Protein AF-A0A1J4VCN6-F1 (afdb_monomer_lite)

pLDDT: mean 72.33, std 20.8, range [36.91, 97.94]

Secondary structure (DSSP, 8-state):
----THHHHHHHTTS--S--S--------STT-----------SS--HHHHTHHHHHHHHHTT--HHHHHHHHTS-HHHHHHHHHH--PPP-

Radius of gyration: 23.94 Å; chains: 1; bounding box: 50×53×38 Å

Structure (mmCIF, N/CA/C/O backbone):
data_AF-A0A1J4VCN6-F1
#
_entry.id   AF-A0A1J4VCN6-F1
#
loop_
_atom_site.group_PDB
_atom_site.id
_atom_site.type_symbol
_atom_site.label_atom_id
_atom_site.label_alt_id
_atom_site.label_comp_id
_atom_site.label_asym_id
_atom_site.label_entity_id
_atom_site.label_seq_id
_atom_site.pdbx_PDB_ins_code
_atom_site.Cartn_x
_atom_site.Cartn_y
_atom_site.Cartn_z
_atom_site.occupancy
_atom_site.B_iso_or_equiv
_atom_site.auth_seq_id
_atom_site.auth_comp_id
_atom_site.auth_asym_id
_atom_site.auth_atom_id
_atom_site.pdbx_PDB_model_num
ATOM 1 N N . MET A 1 1 ? 25.685 42.685 -28.201 1.00 36.91 1 MET A N 1
ATOM 2 C CA . MET A 1 1 ? 25.715 41.212 -28.355 1.00 36.91 1 MET A CA 1
ATOM 3 C C . MET A 1 1 ? 27.179 40.816 -28.473 1.00 36.91 1 MET A C 1
ATOM 5 O O . MET A 1 1 ? 27.820 41.360 -29.349 1.00 36.91 1 MET A O 1
ATOM 9 N N . ILE A 1 2 ? 27.813 40.001 -27.635 1.00 39.28 2 ILE A N 1
ATOM 10 C CA . ILE A 1 2 ? 27.412 39.135 -26.518 1.00 39.28 2 ILE A CA 1
ATOM 11 C C . ILE A 1 2 ? 28.583 39.212 -25.520 1.00 39.28 2 ILE A C 1
ATOM 13 O O . ILE A 1 2 ? 29.734 39.073 -25.922 1.00 39.28 2 ILE A O 1
ATOM 17 N N . PHE A 1 3 ? 28.298 39.498 -24.248 1.00 37.03 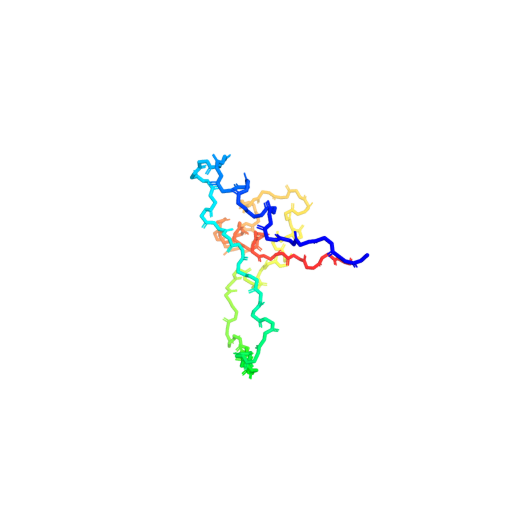3 PHE A N 1
ATOM 18 C CA . PHE A 1 3 ? 29.300 39.458 -23.181 1.00 37.03 3 PHE A CA 1
ATOM 19 C C . PHE A 1 3 ? 29.660 37.999 -22.875 1.00 37.03 3 PHE A C 1
ATOM 21 O O . PHE A 1 3 ? 28.778 37.149 -22.757 1.00 37.03 3 PHE A O 1
ATOM 28 N N . SER A 1 4 ? 30.963 37.738 -22.785 1.00 38.72 4 SER A N 1
ATOM 29 C CA . SER A 1 4 ? 31.577 36.429 -22.568 1.00 38.72 4 SER A CA 1
ATOM 30 C C . SER A 1 4 ? 31.049 35.738 -21.302 1.00 38.72 4 SER A C 1
ATOM 32 O O . SER A 1 4 ? 31.154 36.274 -20.198 1.00 38.72 4 SER A O 1
ATOM 34 N N . ALA A 1 5 ? 30.487 34.536 -21.465 1.00 48.97 5 ALA A N 1
ATOM 35 C CA . ALA A 1 5 ? 29.934 33.709 -20.386 1.00 48.97 5 ALA A CA 1
ATOM 36 C C . ALA A 1 5 ? 31.015 33.037 -19.514 1.00 48.97 5 ALA A C 1
ATOM 38 O O . ALA A 1 5 ? 30.700 32.381 -18.522 1.00 48.97 5 ALA A O 1
ATOM 39 N N . GLU A 1 6 ? 32.291 33.211 -19.858 1.00 46.72 6 GLU A N 1
ATOM 40 C CA . GLU A 1 6 ? 33.411 32.542 -19.190 1.00 46.72 6 GLU A CA 1
ATOM 41 C C . GLU A 1 6 ? 33.690 33.125 -17.796 1.00 46.72 6 GLU A C 1
ATOM 43 O O . GLU A 1 6 ? 34.128 32.410 -16.897 1.00 46.72 6 GLU A O 1
ATOM 48 N N . ASN A 1 7 ? 33.334 34.394 -17.561 1.00 49.97 7 ASN A N 1
ATOM 49 C CA . ASN A 1 7 ? 33.570 35.057 -16.274 1.00 49.97 7 ASN A CA 1
ATOM 50 C C . ASN A 1 7 ? 32.473 34.818 -15.225 1.00 49.97 7 ASN A C 1
ATOM 52 O O . ASN A 1 7 ? 32.656 35.167 -14.060 1.00 49.97 7 ASN A O 1
ATOM 56 N N . ALA A 1 8 ? 31.338 34.226 -15.609 1.00 48.16 8 ALA A N 1
ATOM 57 C CA . ALA A 1 8 ? 30.248 33.941 -14.678 1.00 48.16 8 ALA A CA 1
ATOM 58 C C . ALA A 1 8 ? 30.416 32.585 -13.977 1.00 48.16 8 ALA A C 1
ATOM 60 O O . ALA A 1 8 ? 29.938 32.411 -12.867 1.00 48.16 8 ALA A O 1
ATOM 61 N N . ILE A 1 9 ? 31.105 31.621 -14.592 1.00 50.62 9 ILE A N 1
ATOM 62 C CA . ILE A 1 9 ? 31.189 30.250 -14.061 1.00 50.62 9 ILE A CA 1
ATOM 63 C C . ILE A 1 9 ? 32.174 30.167 -12.880 1.00 50.62 9 ILE A C 1
ATOM 65 O O . ILE A 1 9 ? 31.933 29.444 -11.914 1.00 50.62 9 ILE A O 1
ATOM 69 N N . SER A 1 10 ? 33.246 30.964 -12.908 1.00 45.44 10 SER A N 1
ATOM 70 C CA . SER A 1 10 ? 34.302 30.953 -11.882 1.00 45.44 10 SER A CA 1
ATOM 71 C C . SER A 1 10 ? 33.828 31.455 -10.505 1.00 45.44 10 SER A C 1
ATOM 73 O O . SER A 1 10 ? 34.306 30.998 -9.467 1.00 45.44 10 SER A O 1
ATOM 75 N N . SER A 1 11 ? 32.834 32.348 -10.465 1.00 46.25 11 SER A N 1
ATOM 76 C CA . SER A 1 11 ? 32.281 32.905 -9.223 1.00 46.25 11 SER A CA 1
ATOM 77 C C . SER A 1 11 ? 31.287 31.974 -8.516 1.00 46.25 11 SER A C 1
ATOM 79 O O . SER A 1 11 ? 31.175 32.035 -7.292 1.00 46.25 11 SER A O 1
ATOM 81 N N . TYR A 1 12 ? 30.622 31.066 -9.238 1.00 48.28 12 TYR A N 1
ATOM 82 C CA . TYR A 1 12 ? 29.667 30.118 -8.642 1.00 48.28 12 TYR A CA 1
ATOM 83 C C . TYR A 1 12 ? 30.332 28.917 -7.954 1.00 48.28 12 TYR A C 1
ATOM 85 O O . TYR A 1 12 ? 29.733 28.308 -7.070 1.00 48.28 12 TYR A O 1
ATOM 93 N N . LEU A 1 13 ? 31.583 28.594 -8.295 1.00 48.47 13 LEU A N 1
ATOM 94 C CA . LEU A 1 13 ? 32.289 27.424 -7.756 1.00 48.47 13 LEU A CA 1
ATOM 95 C C . LEU A 1 13 ? 32.848 27.610 -6.334 1.00 48.47 13 LEU A C 1
ATOM 97 O O . LEU A 1 13 ? 33.474 26.695 -5.804 1.00 48.47 13 LEU A O 1
ATOM 101 N N . LYS A 1 14 ? 32.632 28.766 -5.690 1.00 50.16 14 LYS A N 1
ATOM 102 C CA . LYS A 1 14 ? 33.250 29.076 -4.389 1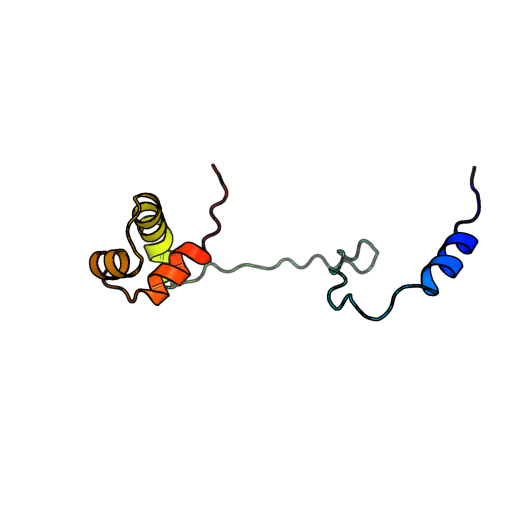.00 50.16 14 LYS A CA 1
ATOM 103 C C . LYS A 1 14 ? 32.321 28.990 -3.169 1.00 50.16 14 LYS A C 1
ATOM 105 O O . LYS A 1 14 ? 32.817 29.166 -2.062 1.00 50.16 14 LYS A O 1
ATOM 110 N N . LEU A 1 15 ? 31.013 28.735 -3.324 1.00 52.31 15 LEU A N 1
ATOM 111 C CA . LEU A 1 15 ? 30.037 28.924 -2.230 1.00 52.31 15 LEU A CA 1
ATOM 112 C C . LEU A 1 15 ? 28.930 27.857 -2.088 1.00 52.31 15 LEU A C 1
ATOM 114 O O . LEU A 1 15 ? 27.839 28.186 -1.632 1.00 52.31 15 LEU A O 1
ATOM 118 N N . ALA A 1 16 ? 29.162 26.583 -2.405 1.00 46.16 16 ALA A N 1
ATOM 119 C CA . ALA A 1 16 ? 28.163 25.556 -2.080 1.00 46.16 16 ALA A CA 1
ATOM 120 C C . ALA A 1 16 ? 28.807 24.289 -1.491 1.00 46.16 16 ALA A C 1
ATOM 122 O O . ALA A 1 16 ? 29.451 23.532 -2.219 1.00 46.16 16 ALA A O 1
ATOM 123 N N . PRO A 1 17 ? 28.665 24.047 -0.173 1.00 46.28 17 PRO A N 1
ATOM 124 C CA . PRO A 1 17 ? 29.117 22.814 0.448 1.00 46.28 17 PRO A CA 1
ATOM 125 C C . PRO A 1 17 ? 28.158 21.672 0.073 1.00 46.28 17 PRO A C 1
ATOM 127 O O . PRO A 1 17 ? 26.942 21.810 0.178 1.00 46.28 17 PRO A O 1
ATOM 130 N N . TYR A 1 18 ? 28.730 20.553 -0.382 1.00 51.41 18 TYR A N 1
ATOM 131 C CA . TYR A 1 18 ? 28.180 19.188 -0.362 1.00 51.41 18 TYR A CA 1
ATOM 132 C C . TYR A 1 18 ? 26.671 19.060 -0.057 1.00 51.41 18 TYR A C 1
ATOM 134 O O . TYR A 1 18 ? 26.297 18.834 1.092 1.00 51.41 18 TYR A O 1
ATOM 142 N N . SER A 1 19 ? 25.790 19.147 -1.062 1.00 53.16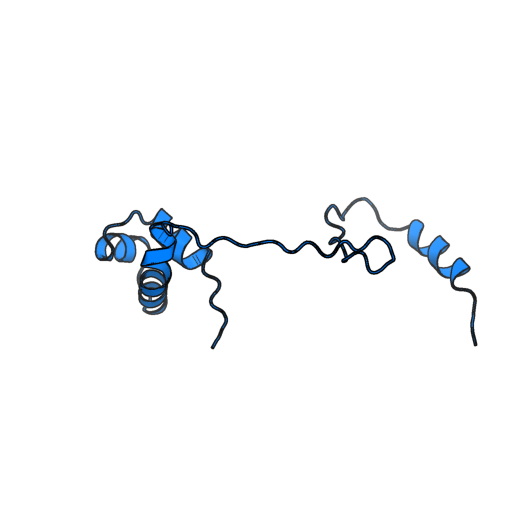 19 SER A N 1
ATOM 143 C CA . SER A 1 19 ? 24.373 18.787 -0.863 1.00 53.16 19 SER A CA 1
ATOM 144 C C . SER A 1 19 ? 23.563 18.530 -2.141 1.00 53.16 19 SER A C 1
ATOM 146 O O . SER A 1 19 ? 22.437 18.984 -2.234 1.00 53.16 19 SER A O 1
ATOM 148 N N . GLU A 1 20 ? 24.043 17.760 -3.126 1.00 54.28 20 GLU A N 1
ATOM 149 C CA . GLU A 1 20 ? 23.203 17.480 -4.313 1.00 54.28 20 GLU A CA 1
ATOM 150 C C . GLU A 1 20 ? 23.523 16.132 -4.983 1.00 54.28 20 GLU A C 1
ATOM 152 O O . GLU A 1 20 ? 23.912 16.032 -6.140 1.00 54.28 20 GLU A O 1
ATOM 157 N N . TRP A 1 21 ? 23.320 15.040 -4.242 1.00 46.00 21 TRP A N 1
ATOM 158 C CA . TRP A 1 21 ? 23.480 13.658 -4.724 1.00 46.00 21 TRP A CA 1
ATOM 159 C C . TRP A 1 21 ? 22.449 13.197 -5.779 1.00 46.00 21 TRP A C 1
ATOM 161 O O . TRP A 1 21 ? 22.359 12.010 -6.076 1.00 46.00 21 TRP A O 1
ATOM 171 N N . TRP A 1 22 ? 21.701 14.116 -6.392 1.00 43.38 22 TRP A N 1
ATOM 172 C CA . TRP A 1 22 ? 20.865 13.834 -7.558 1.00 43.38 22 TRP A CA 1
ATOM 173 C C . TRP A 1 22 ? 20.889 15.017 -8.517 1.00 43.38 22 TRP A C 1
ATOM 175 O O . TRP A 1 22 ? 19.898 15.733 -8.674 1.00 43.38 22 TRP A O 1
ATOM 185 N N . THR A 1 23 ? 22.000 15.215 -9.222 1.00 53.34 23 THR A N 1
ATOM 186 C CA . THR A 1 23 ? 21.920 15.941 -10.490 1.00 53.34 23 THR A CA 1
ATOM 187 C C . THR A 1 23 ? 21.053 15.103 -11.424 1.00 53.34 23 THR A C 1
ATOM 189 O O . THR A 1 23 ? 21.486 14.109 -12.001 1.00 53.34 23 THR A O 1
ATOM 192 N N . ARG A 1 24 ? 19.773 15.463 -11.488 1.00 55.56 24 ARG A N 1
ATOM 193 C CA . ARG A 1 24 ? 18.754 14.893 -12.364 1.00 55.56 24 ARG A CA 1
ATOM 194 C C . ARG A 1 24 ? 19.339 14.759 -13.774 1.00 55.56 24 ARG A C 1
ATOM 196 O O . ARG A 1 24 ? 19.610 15.773 -14.413 1.00 55.56 24 ARG A O 1
ATOM 203 N N . SER A 1 25 ? 19.573 13.525 -14.229 1.00 63.59 25 SER A N 1
ATOM 204 C CA . SER A 1 25 ? 20.197 13.256 -15.526 1.00 63.59 25 SER A CA 1
ATOM 205 C C . SER A 1 25 ? 19.352 13.883 -16.631 1.00 63.59 25 SER A C 1
ATOM 207 O O . SER A 1 25 ? 18.224 13.459 -16.882 1.00 63.59 25 SER A O 1
ATOM 209 N N . GLN A 1 26 ? 19.870 14.941 -17.251 1.00 64.19 26 GLN A N 1
ATOM 210 C CA . GLN A 1 26 ? 19.249 15.524 -18.431 1.00 64.19 26 GLN A CA 1
ATOM 211 C C . GLN A 1 26 ? 19.460 14.568 -19.613 1.00 64.19 26 GLN A C 1
ATOM 213 O O . GLN A 1 26 ? 20.531 13.962 -19.710 1.00 64.19 26 GLN A O 1
ATOM 218 N N . PRO A 1 27 ? 18.473 14.418 -20.512 1.00 59.84 27 PRO A N 1
ATOM 219 C CA . PRO A 1 27 ? 18.653 13.652 -21.740 1.00 59.84 27 PRO A CA 1
ATOM 220 C C . PRO A 1 27 ? 19.857 14.184 -22.528 1.00 59.84 27 PRO A C 1
ATOM 222 O O . PRO A 1 27 ? 20.011 15.399 -22.667 1.00 59.84 27 PRO A O 1
ATOM 225 N N . ILE A 1 28 ? 20.704 13.291 -23.043 1.00 66.56 28 ILE A N 1
ATOM 226 C CA . ILE A 1 28 ? 21.839 13.670 -23.893 1.00 66.56 28 ILE A CA 1
ATOM 227 C C . ILE A 1 28 ? 21.267 14.136 -25.235 1.00 66.56 28 ILE A C 1
ATOM 229 O O . ILE A 1 28 ? 20.745 13.329 -25.992 1.00 66.56 28 ILE A O 1
ATOM 233 N N . ARG A 1 29 ? 21.335 15.443 -25.513 1.00 61.72 29 ARG A N 1
ATOM 234 C CA . ARG A 1 29 ? 20.765 16.074 -26.722 1.00 61.72 29 ARG A CA 1
ATOM 235 C C . ARG A 1 29 ? 21.783 16.257 -27.859 1.00 61.72 29 ARG A C 1
ATOM 237 O O . ARG A 1 29 ? 21.728 17.263 -28.562 1.00 61.72 29 ARG A O 1
ATOM 244 N N . ASN A 1 30 ? 22.770 15.373 -28.003 1.00 62.69 30 ASN A N 1
ATOM 245 C CA . ASN A 1 30 ? 23.748 15.471 -29.095 1.00 62.69 30 ASN A CA 1
ATOM 246 C C . ASN A 1 30 ? 24.069 14.107 -29.720 1.00 62.69 30 ASN A C 1
ATOM 248 O O . ASN A 1 30 ? 23.551 13.093 -29.270 1.00 62.69 30 ASN A O 1
ATOM 252 N N . THR A 1 31 ? 24.931 14.133 -30.744 1.00 57.50 31 THR A N 1
ATOM 253 C CA . THR A 1 31 ? 25.438 13.094 -31.669 1.00 57.50 31 THR A CA 1
ATOM 254 C C . THR A 1 31 ? 25.550 11.644 -31.159 1.00 57.50 31 THR A C 1
ATOM 256 O O . THR A 1 31 ? 25.625 10.731 -31.974 1.00 57.50 31 THR A O 1
ATOM 259 N N . ALA A 1 32 ? 25.545 11.405 -29.847 1.00 61.25 32 ALA A N 1
ATOM 260 C CA . ALA A 1 32 ? 25.520 10.083 -29.220 1.00 61.25 32 ALA A CA 1
ATOM 261 C C . ALA A 1 32 ? 24.110 9.584 -28.815 1.00 61.25 32 ALA A C 1
ATOM 263 O O . ALA A 1 32 ? 24.004 8.568 -28.127 1.00 61.25 32 ALA A O 1
ATOM 264 N N . GLU A 1 33 ? 23.025 10.271 -29.195 1.00 64.88 33 GLU A N 1
ATOM 265 C CA . GLU A 1 33 ? 21.658 9.797 -28.953 1.00 64.88 33 GLU A CA 1
ATOM 266 C C . GLU A 1 33 ? 21.383 8.524 -29.771 1.00 64.88 33 GLU A C 1
ATOM 268 O O . GLU A 1 33 ? 21.257 8.543 -30.995 1.00 64.88 33 GLU A O 1
ATOM 273 N N . ILE A 1 34 ? 21.302 7.387 -29.080 1.00 69.88 34 ILE A N 1
ATOM 274 C CA . ILE A 1 34 ? 20.940 6.105 -29.683 1.00 69.88 34 ILE A CA 1
ATOM 275 C C . ILE A 1 34 ? 19.422 5.961 -29.577 1.00 69.88 34 ILE A C 1
ATOM 277 O O . ILE A 1 34 ? 18.884 5.865 -28.473 1.00 69.88 34 ILE A O 1
ATOM 281 N N . GLN A 1 35 ? 18.725 5.894 -30.716 1.00 66.06 35 GLN A N 1
ATOM 282 C CA . GLN A 1 35 ? 17.29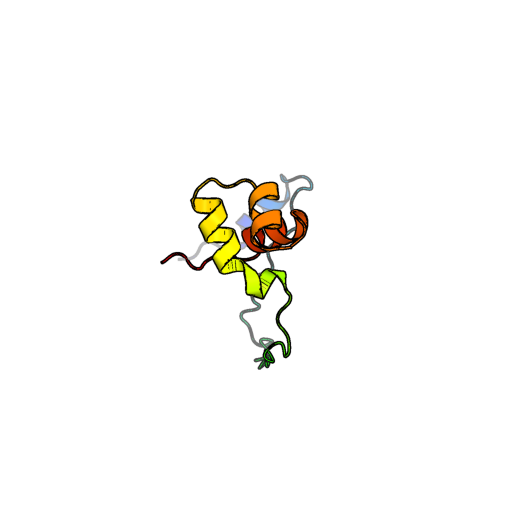4 5.574 -30.750 1.00 66.06 35 GLN A CA 1
ATOM 283 C C . GLN A 1 35 ? 17.055 4.111 -30.345 1.00 66.06 35 GLN A C 1
ATOM 285 O O . GLN A 1 35 ? 16.939 3.205 -31.176 1.00 66.06 35 GLN A O 1
ATOM 290 N N . ALA A 1 36 ? 16.980 3.865 -29.039 1.00 65.00 36 ALA A N 1
ATOM 291 C CA . ALA A 1 36 ? 16.629 2.566 -28.493 1.00 65.00 36 ALA A CA 1
ATOM 292 C C . ALA A 1 36 ? 15.116 2.338 -28.615 1.00 65.00 36 ALA A C 1
ATOM 294 O O . ALA A 1 36 ? 14.309 2.935 -27.904 1.00 65.00 36 ALA A O 1
ATOM 295 N N . HIS A 1 37 ? 14.728 1.424 -29.500 1.00 69.69 37 HIS A N 1
ATOM 296 C CA . HIS A 1 37 ? 13.350 0.957 -29.595 1.00 69.69 37 HIS A CA 1
ATOM 297 C C . HIS A 1 37 ? 13.103 -0.091 -28.505 1.00 69.69 37 HIS A C 1
ATOM 299 O O . HIS A 1 37 ? 13.284 -1.294 -28.711 1.00 69.69 37 HIS A O 1
ATOM 305 N N . ILE A 1 38 ? 12.725 0.369 -27.313 1.00 71.62 38 ILE A N 1
ATOM 306 C CA . ILE A 1 38 ? 12.433 -0.511 -26.180 1.00 71.62 38 ILE A CA 1
ATOM 307 C C . ILE A 1 38 ? 11.046 -1.122 -26.379 1.00 71.62 38 ILE A C 1
ATOM 309 O O . ILE A 1 38 ? 10.020 -0.458 -26.235 1.00 71.62 38 ILE A O 1
ATOM 313 N N . LYS A 1 39 ? 11.005 -2.421 -26.683 1.00 70.75 39 LYS A N 1
ATOM 314 C CA . LYS A 1 39 ? 9.755 -3.185 -26.685 1.00 70.75 39 LYS A CA 1
ATOM 315 C C . LYS A 1 39 ? 9.336 -3.451 -25.241 1.00 70.75 39 LYS A C 1
ATOM 317 O O . LYS A 1 39 ? 9.835 -4.378 -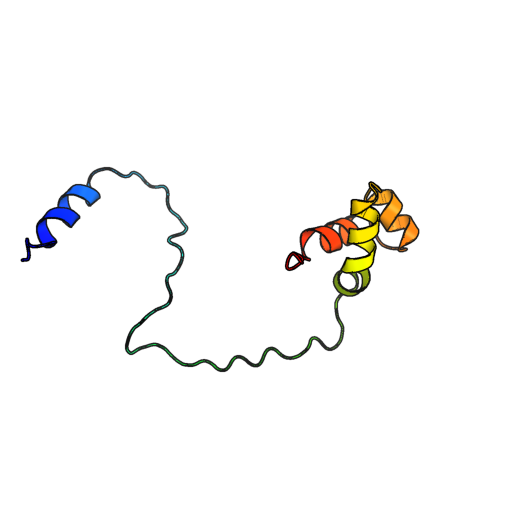24.607 1.00 70.75 39 LYS A O 1
ATOM 322 N N . ILE A 1 40 ? 8.406 -2.650 -24.725 1.00 74.81 40 ILE A N 1
ATOM 323 C CA . ILE A 1 40 ? 7.729 -2.961 -23.464 1.00 74.81 40 ILE A CA 1
ATOM 324 C C . ILE A 1 40 ? 6.761 -4.108 -23.753 1.00 74.81 40 ILE A C 1
ATOM 326 O O . ILE A 1 40 ? 5.687 -3.916 -24.320 1.00 74.81 40 ILE A O 1
ATOM 330 N N . LEU A 1 41 ? 7.182 -5.328 -23.427 1.00 75.75 41 LEU A N 1
ATOM 331 C CA . LEU A 1 41 ? 6.343 -6.509 -23.587 1.00 75.75 41 LEU A CA 1
ATOM 332 C C . LEU A 1 41 ? 5.178 -6.449 -22.587 1.00 75.75 41 LEU A C 1
ATOM 334 O O . LEU A 1 41 ? 5.404 -6.137 -21.413 1.00 75.75 41 LEU A O 1
ATOM 338 N N . PRO A 1 42 ? 3.943 -6.778 -23.007 1.00 68.06 42 PRO A N 1
ATOM 339 C CA . PRO A 1 42 ? 2.827 -6.867 -22.082 1.00 68.06 42 PRO A CA 1
ATOM 340 C C . PRO A 1 42 ? 3.127 -7.941 -21.033 1.00 68.06 42 PRO A C 1
ATOM 342 O O . PRO A 1 42 ? 3.494 -9.075 -21.354 1.00 68.06 42 PRO A O 1
ATOM 345 N N . VAL A 1 43 ? 2.983 -7.576 -19.760 1.00 73.44 43 VAL A N 1
ATOM 346 C CA . VAL A 1 43 ? 3.168 -8.507 -18.645 1.00 73.44 43 VAL A CA 1
ATOM 347 C C . VAL A 1 43 ? 2.115 -9.610 -18.772 1.00 73.44 43 VAL A C 1
ATOM 349 O O . VAL A 1 43 ? 0.925 -9.342 -18.623 1.00 73.44 43 VAL A O 1
ATOM 352 N N . LYS A 1 44 ? 2.545 -10.855 -19.035 1.00 71.31 44 LYS A N 1
ATOM 353 C CA . LYS A 1 44 ? 1.643 -12.009 -19.247 1.00 71.31 44 LYS A CA 1
ATOM 354 C C . LYS A 1 44 ? 0.636 -12.200 -18.108 1.00 71.31 44 LYS A C 1
ATOM 356 O O . LYS A 1 44 ? -0.499 -12.595 -18.353 1.00 71.31 44 LYS A O 1
ATOM 361 N N . HIS A 1 45 ? 1.037 -11.897 -16.873 1.00 75.94 45 HIS A N 1
ATOM 362 C CA . HIS A 1 45 ? 0.169 -11.970 -15.703 1.00 75.94 45 HIS A CA 1
ATOM 363 C C . HIS A 1 45 ? 0.387 -10.751 -14.803 1.00 75.94 45 HIS A C 1
ATOM 365 O O . HIS A 1 45 ? 1.392 -10.704 -14.091 1.00 75.94 45 HIS A O 1
ATOM 371 N N . PRO A 1 46 ? -0.528 -9.765 -14.806 1.00 80.56 46 PRO A N 1
ATOM 372 C CA . PRO A 1 46 ? -0.404 -8.625 -13.912 1.00 80.56 46 PRO A CA 1
ATOM 373 C C . PRO A 1 46 ? -0.456 -9.098 -12.459 1.00 80.56 46 PRO A C 1
ATOM 375 O O . PRO A 1 46 ? -1.211 -10.016 -12.107 1.00 80.56 46 PRO A O 1
ATOM 378 N N . HIS A 1 47 ? 0.352 -8.470 -11.610 1.00 86.00 47 HIS A N 1
ATOM 379 C CA . HIS A 1 47 ? 0.382 -8.788 -10.189 1.00 86.00 47 HIS A CA 1
ATOM 380 C C . HIS A 1 47 ? -0.994 -8.532 -9.556 1.00 86.00 47 HIS A C 1
ATOM 382 O O . HIS A 1 47 ? -1.736 -7.646 -9.977 1.00 86.00 47 HIS A O 1
ATOM 388 N N . LEU A 1 48 ? -1.328 -9.271 -8.495 1.00 86.25 48 LEU A N 1
ATOM 389 C CA . LEU A 1 48 ? -2.640 -9.190 -7.840 1.00 86.25 48 LEU A CA 1
ATOM 390 C C . LEU A 1 48 ? -3.030 -7.756 -7.432 1.00 86.25 48 LEU A C 1
ATOM 392 O O . LEU A 1 48 ? -4.170 -7.345 -7.626 1.00 86.25 48 LEU A O 1
ATOM 396 N N . TYR A 1 49 ? -2.071 -6.967 -6.939 1.00 87.94 49 TYR A N 1
ATOM 397 C CA . TYR A 1 49 ? -2.312 -5.570 -6.561 1.00 87.94 49 TYR A CA 1
ATOM 398 C C . TYR A 1 49 ? -2.650 -4.667 -7.759 1.00 87.94 49 TYR A C 1
ATOM 400 O O . TYR A 1 49 ? -3.352 -3.680 -7.580 1.00 87.94 49 TYR A O 1
ATOM 408 N N . GLN A 1 50 ? -2.167 -4.988 -8.966 1.00 88.81 50 GLN A N 1
ATOM 409 C CA . GLN A 1 50 ? -2.497 -4.250 -10.192 1.00 88.81 50 GLN A CA 1
ATOM 410 C C . GLN A 1 50 ? -3.921 -4.580 -10.636 1.00 88.81 50 GLN A C 1
ATOM 412 O O . GLN A 1 50 ? -4.674 -3.686 -10.999 1.00 88.81 50 GLN A O 1
ATOM 417 N N . LYS A 1 51 ? -4.320 -5.853 -10.529 1.00 90.56 51 LYS A N 1
ATOM 418 C CA . LYS A 1 51 ? -5.685 -6.295 -10.858 1.00 90.56 51 LYS A CA 1
ATOM 419 C C . LYS A 1 51 ? -6.743 -5.648 -9.961 1.00 90.56 51 LYS A C 1
ATOM 421 O O . LYS A 1 51 ? -7.828 -5.327 -10.424 1.00 90.56 51 LYS A O 1
ATOM 426 N N . LEU A 1 52 ? -6.427 -5.472 -8.678 1.00 92.75 52 LEU A N 1
ATOM 427 C CA . LEU A 1 52 ? -7.356 -4.950 -7.668 1.00 92.75 52 LEU A CA 1
ATOM 428 C C . LEU A 1 52 ? -7.195 -3.447 -7.402 1.00 92.75 52 LEU A C 1
ATOM 430 O O . LEU A 1 52 ? -7.906 -2.899 -6.563 1.00 92.75 52 LEU A O 1
ATOM 434 N N . ALA A 1 53 ? -6.281 -2.787 -8.113 1.00 92.06 53 ALA A N 1
ATOM 435 C CA . ALA A 1 53 ? -5.936 -1.380 -7.956 1.00 92.06 53 ALA A CA 1
ATOM 436 C C . ALA A 1 53 ? -7.147 -0.454 -7.974 1.00 92.06 53 ALA A C 1
ATOM 438 O O . ALA A 1 53 ? -7.404 0.250 -7.001 1.00 92.06 53 ALA A O 1
ATOM 439 N N . GLN A 1 54 ? -7.903 -0.513 -9.067 1.00 92.62 54 GLN A N 1
ATOM 440 C CA . GLN A 1 54 ? -9.035 0.368 -9.311 1.00 92.62 54 GLN A CA 1
ATOM 441 C C . GLN A 1 54 ? -10.078 0.250 -8.191 1.00 92.62 54 GLN A C 1
ATOM 443 O O . GLN A 1 54 ? -10.437 1.234 -7.551 1.00 92.62 54 GLN A O 1
ATOM 448 N N . LYS A 1 55 ? -10.464 -0.987 -7.860 1.00 94.69 55 LYS A N 1
ATOM 449 C CA . LYS A 1 55 ? -11.432 -1.285 -6.797 1.00 94.69 55 LYS A CA 1
ATOM 450 C C . LYS A 1 55 ? -10.933 -0.849 -5.415 1.00 94.69 55 LYS A C 1
ATOM 452 O O . LYS A 1 55 ? -11.701 -0.327 -4.611 1.00 94.69 55 LYS A O 1
ATOM 457 N N . ALA A 1 56 ? -9.650 -1.070 -5.119 1.00 95.56 56 ALA A N 1
ATOM 458 C CA . ALA A 1 56 ? -9.045 -0.660 -3.855 1.00 95.56 56 ALA A CA 1
ATOM 459 C C . ALA A 1 56 ? -9.016 0.869 -3.703 1.00 95.56 56 ALA A C 1
ATOM 461 O O . ALA A 1 56 ? -9.246 1.365 -2.601 1.00 95.56 56 ALA A O 1
ATOM 462 N N . ILE A 1 57 ? -8.767 1.603 -4.793 1.00 94.25 57 ILE A N 1
ATOM 463 C CA . ILE A 1 57 ? -8.799 3.071 -4.815 1.00 94.25 57 ILE A CA 1
ATOM 464 C C . ILE A 1 57 ? -10.220 3.580 -4.595 1.00 94.25 57 ILE A C 1
ATOM 466 O O . ILE A 1 57 ? -10.419 4.404 -3.710 1.00 94.25 57 ILE A O 1
ATOM 470 N N . GLU A 1 58 ? -11.205 3.065 -5.329 1.00 95.50 58 GLU A N 1
ATOM 471 C CA . GLU A 1 58 ? -12.614 3.457 -5.174 1.00 95.50 58 GLU A CA 1
ATOM 472 C C . GLU A 1 58 ? -13.082 3.304 -3.723 1.00 95.50 58 GLU A C 1
ATOM 474 O O . GLU A 1 58 ? -13.618 4.237 -3.131 1.00 95.50 58 GLU A O 1
ATOM 479 N N . LEU A 1 59 ? -12.806 2.153 -3.103 1.00 96.38 59 LEU A N 1
ATOM 480 C CA . LEU A 1 59 ? -13.160 1.922 -1.702 1.00 96.38 59 LEU A CA 1
ATOM 481 C C . LEU A 1 59 ? -12.394 2.848 -0.747 1.00 96.38 59 LEU A C 1
ATOM 483 O O . LEU A 1 59 ? -12.946 3.284 0.262 1.00 96.38 59 LEU A O 1
ATOM 487 N N . HIS A 1 60 ? -11.134 3.163 -1.047 1.00 95.38 60 HIS A N 1
ATOM 488 C CA . HIS A 1 60 ? -10.362 4.101 -0.239 1.00 95.38 60 HIS A CA 1
ATOM 489 C C . HIS A 1 60 ? -10.907 5.533 -0.336 1.00 95.38 60 HIS A C 1
ATOM 491 O O . HIS A 1 60 ? -11.013 6.204 0.689 1.00 95.38 60 HIS A O 1
ATOM 497 N N . LEU A 1 61 ? -11.316 5.970 -1.531 1.00 94.75 61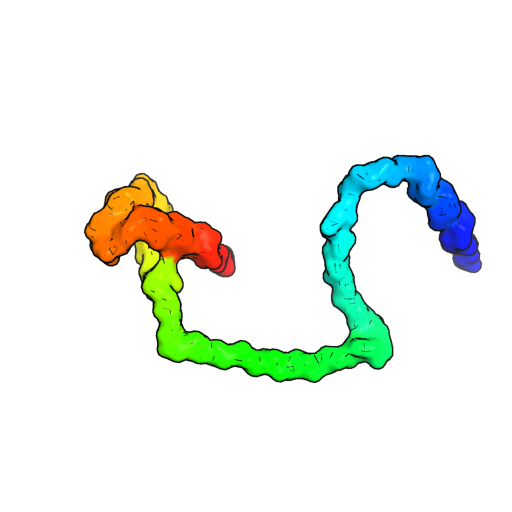 LEU A N 1
ATOM 498 C CA . LEU A 1 61 ? -11.953 7.272 -1.765 1.00 94.75 61 LEU A CA 1
ATOM 499 C C . LEU A 1 61 ? -13.312 7.389 -1.064 1.00 94.75 61 LEU A C 1
ATOM 501 O O . LEU A 1 61 ? -13.671 8.468 -0.608 1.00 94.75 61 LEU A O 1
ATOM 505 N N . LEU A 1 62 ? -14.024 6.273 -0.888 1.00 96.06 62 LEU A N 1
ATOM 506 C CA . LEU A 1 62 ? -15.226 6.189 -0.047 1.00 96.06 62 LEU A CA 1
ATOM 507 C C . LEU A 1 62 ? -14.924 6.235 1.467 1.00 96.06 62 LEU A C 1
ATOM 509 O O . LEU A 1 62 ? -15.826 6.066 2.286 1.00 96.06 62 LEU A O 1
ATOM 513 N N . GLY A 1 63 ? -13.663 6.430 1.860 1.00 96.44 63 GLY A N 1
ATOM 514 C CA . GLY A 1 63 ? -13.243 6.567 3.253 1.00 96.44 63 GLY A CA 1
ATOM 515 C C . GLY A 1 63 ? -13.013 5.241 3.981 1.00 96.44 63 GLY A C 1
ATOM 516 O O . GLY A 1 63 ? -12.848 5.234 5.203 1.00 96.44 63 GLY A O 1
ATOM 517 N N . LEU A 1 64 ? -12.986 4.100 3.279 1.00 97.12 64 LEU A N 1
ATOM 518 C CA . LEU A 1 64 ? -12.701 2.825 3.934 1.00 97.12 64 LEU A CA 1
ATOM 519 C C . LEU A 1 64 ? -11.216 2.714 4.311 1.00 97.12 64 LEU A C 1
ATOM 521 O O . LEU A 1 64 ? -10.307 3.062 3.553 1.00 97.12 64 LEU A O 1
ATOM 525 N N . SER A 1 65 ? -10.967 2.143 5.492 1.00 97.19 65 SER A N 1
ATOM 526 C CA . SER A 1 65 ? -9.614 1.824 5.943 1.00 97.19 65 SER A CA 1
ATOM 527 C C . SER A 1 65 ? -9.028 0.646 5.162 1.00 97.19 65 SER A C 1
ATOM 529 O O . SER A 1 65 ? -9.742 -0.286 4.781 1.00 97.19 65 SER A O 1
ATOM 531 N N . TYR A 1 66 ? -7.703 0.622 4.994 1.00 96.56 66 TYR A N 1
ATOM 532 C CA . TYR A 1 66 ? -7.010 -0.459 4.279 1.00 96.56 66 TYR A CA 1
ATOM 533 C C . TYR A 1 66 ? -7.297 -1.853 4.850 1.00 96.56 66 TYR A C 1
ATOM 535 O O . TYR A 1 66 ? -7.384 -2.819 4.098 1.00 96.56 66 TYR A O 1
ATOM 543 N N . ALA A 1 67 ? -7.498 -1.961 6.167 1.00 97.69 67 ALA A N 1
ATOM 544 C CA . ALA A 1 67 ? -7.877 -3.217 6.808 1.00 97.69 67 ALA A CA 1
ATOM 545 C C . ALA A 1 67 ? -9.271 -3.694 6.369 1.00 97.69 67 ALA A C 1
ATOM 547 O O . ALA A 1 67 ? -9.462 -4.879 6.097 1.00 97.69 67 ALA A O 1
ATOM 548 N N . LYS A 1 68 ? -10.244 -2.779 6.267 1.00 97.94 68 LYS A N 1
ATOM 549 C CA . LYS A 1 68 ? -11.607 -3.107 5.830 1.00 97.94 68 LYS A CA 1
ATOM 550 C C . LYS A 1 68 ? -11.646 -3.441 4.339 1.00 97.94 68 LYS A C 1
ATOM 552 O O . LYS A 1 68 ? -12.293 -4.409 3.957 1.00 97.94 68 LYS A O 1
ATOM 557 N N . ILE A 1 69 ? -10.889 -2.710 3.525 1.00 97.69 69 ILE A N 1
ATOM 558 C CA . ILE A 1 69 ? -10.726 -2.996 2.094 1.00 97.69 69 ILE A CA 1
ATOM 559 C C . ILE A 1 69 ? -10.084 -4.372 1.886 1.00 97.69 69 ILE A C 1
ATOM 561 O O . ILE A 1 69 ? -10.563 -5.144 1.063 1.00 97.69 69 ILE A O 1
ATOM 565 N N . GLY A 1 70 ? -9.054 -4.714 2.665 1.00 97.44 70 GLY A N 1
ATOM 566 C CA . GLY A 1 70 ? -8.405 -6.025 2.594 1.00 97.44 70 GLY A CA 1
ATOM 567 C C . GLY A 1 70 ? -9.374 -7.172 2.871 1.00 97.44 70 GLY A C 1
ATOM 568 O O . GLY A 1 70 ? -9.408 -8.144 2.123 1.00 97.44 70 GLY A O 1
ATOM 569 N N . LYS A 1 71 ? -10.248 -7.012 3.874 1.00 97.88 71 LYS A N 1
ATOM 570 C CA . LYS A 1 71 ? -11.324 -7.976 4.155 1.00 97.88 71 LYS A CA 1
ATOM 571 C C . LYS A 1 71 ? -12.321 -8.102 2.999 1.00 97.88 71 LYS A C 1
ATOM 573 O O . LYS A 1 71 ? -12.679 -9.216 2.646 1.00 97.88 71 LYS A O 1
ATOM 578 N N . ILE A 1 72 ? -12.746 -6.985 2.402 1.00 97.44 72 ILE A N 1
ATOM 579 C CA . ILE A 1 72 ? -13.704 -6.974 1.278 1.00 97.44 72 ILE A CA 1
ATOM 580 C C . ILE A 1 72 ? -13.111 -7.639 0.031 1.00 97.44 72 ILE A C 1
ATOM 582 O O . ILE A 1 72 ? -13.801 -8.375 -0.666 1.00 97.44 72 ILE A O 1
ATOM 586 N N . LEU A 1 73 ? -11.838 -7.368 -0.256 1.00 95.31 73 LEU A N 1
ATOM 587 C CA . LEU A 1 73 ? -11.154 -7.845 -1.459 1.00 95.31 73 LEU A CA 1
ATOM 588 C C . LEU A 1 73 ? -10.438 -9.192 -1.262 1.00 95.31 73 LEU A C 1
ATOM 590 O O . LEU A 1 73 ? -9.836 -9.693 -2.208 1.00 95.31 73 LEU A O 1
ATOM 594 N N . GLY A 1 74 ? -10.471 -9.764 -0.055 1.00 96.62 74 GLY A N 1
ATOM 595 C CA . GLY A 1 74 ? -9.795 -11.023 0.267 1.00 96.62 74 GLY A CA 1
ATOM 596 C C . GLY A 1 74 ? -8.267 -10.955 0.168 1.00 96.62 74 GLY A C 1
ATOM 597 O O . GLY A 1 74 ? -7.632 -11.944 -0.189 1.00 96.62 74 GLY A O 1
ATOM 598 N N . ILE A 1 75 ? -7.664 -9.794 0.446 1.00 95.25 75 ILE A N 1
ATOM 599 C CA . ILE A 1 75 ? -6.213 -9.572 0.335 1.00 95.25 75 ILE A CA 1
ATOM 600 C C . ILE A 1 75 ? -5.626 -8.903 1.577 1.00 95.25 75 ILE A C 1
ATOM 602 O O . ILE A 1 75 ? -6.303 -8.192 2.318 1.00 95.25 75 ILE A O 1
ATOM 606 N N . ASP A 1 76 ? -4.322 -9.092 1.782 1.00 96.56 76 ASP A N 1
ATOM 607 C CA . ASP A 1 76 ? -3.610 -8.476 2.900 1.00 96.56 76 ASP A CA 1
ATOM 608 C C . ASP A 1 76 ? -3.651 -6.930 2.816 1.00 96.56 76 ASP A C 1
ATOM 610 O O . ASP A 1 76 ? -3.456 -6.367 1.729 1.00 96.56 76 ASP A O 1
ATOM 614 N N . PRO A 1 77 ? -3.836 -6.208 3.938 1.00 94.69 77 PRO A N 1
ATOM 615 C CA . PRO A 1 77 ? -3.865 -4.743 3.953 1.00 94.69 77 PRO A CA 1
ATOM 616 C C . PRO A 1 77 ? -2.613 -4.071 3.362 1.00 94.69 77 PRO A C 1
ATOM 618 O O . PRO A 1 77 ? -2.701 -2.963 2.829 1.00 94.69 77 PRO A O 1
ATOM 621 N N . LYS A 1 78 ? -1.440 -4.720 3.396 1.00 94.94 78 LYS A N 1
ATOM 622 C CA . LYS A 1 78 ? -0.216 -4.232 2.733 1.00 94.94 78 LYS A CA 1
ATOM 623 C C . LYS A 1 78 ? -0.351 -4.282 1.213 1.00 94.94 78 LYS A C 1
ATOM 625 O O . LYS A 1 78 ? 0.136 -3.382 0.530 1.00 94.94 78 LYS A O 1
ATOM 630 N N . THR A 1 79 ? -1.044 -5.293 0.687 1.00 94.06 79 THR A N 1
ATOM 631 C CA . THR A 1 79 ? -1.367 -5.405 -0.744 1.00 94.06 79 THR A CA 1
ATOM 632 C C . THR A 1 79 ? -2.313 -4.288 -1.161 1.00 94.06 79 THR A C 1
ATOM 634 O O . THR A 1 79 ? -2.081 -3.661 -2.191 1.00 94.06 79 THR A O 1
ATOM 637 N N . VAL A 1 80 ? -3.306 -3.965 -0.326 1.00 95.06 80 VAL A N 1
ATOM 638 C CA . VAL A 1 80 ? -4.193 -2.808 -0.537 1.00 95.06 80 VAL A CA 1
ATOM 639 C C . VAL A 1 80 ? -3.394 -1.506 -0.561 1.00 95.06 80 VAL A C 1
ATOM 641 O O . VAL A 1 80 ? -3.505 -0.741 -1.512 1.00 95.06 80 VAL A O 1
ATOM 644 N N . LYS A 1 81 ? -2.528 -1.275 0.435 1.00 94.50 81 LYS A N 1
ATOM 645 C CA . LYS A 1 81 ? -1.677 -0.074 0.499 1.00 94.50 81 LYS A CA 1
ATOM 646 C C . LYS A 1 81 ? -0.770 0.058 -0.728 1.00 94.50 81 LYS A C 1
ATOM 648 O O . LYS A 1 81 ? -0.522 1.159 -1.210 1.00 94.50 81 LYS A O 1
ATOM 653 N N . LYS A 1 82 ? -0.253 -1.062 -1.237 1.00 92.62 82 LYS A N 1
ATOM 654 C CA . LYS A 1 82 ? 0.547 -1.089 -2.466 1.00 92.62 82 LYS A CA 1
ATOM 655 C C . LYS A 1 82 ? -0.308 -0.761 -3.693 1.00 92.62 82 LYS A C 1
ATOM 657 O O . LYS A 1 82 ? 0.118 0.041 -4.518 1.00 92.62 82 LYS A O 1
ATOM 662 N N . ALA A 1 83 ? -1.511 -1.329 -3.771 1.00 91.62 83 ALA A N 1
ATOM 663 C CA . ALA A 1 83 ? -2.474 -1.094 -4.840 1.00 91.62 83 ALA A CA 1
ATOM 664 C C . ALA A 1 83 ? -2.903 0.381 -4.925 1.00 91.62 83 ALA A C 1
ATOM 666 O O . ALA A 1 83 ? -2.933 0.933 -6.021 1.00 91.62 83 ALA A O 1
ATOM 667 N N . THR A 1 84 ? -3.150 1.042 -3.791 1.00 89.75 84 THR A N 1
ATOM 668 C CA . THR A 1 84 ? -3.527 2.465 -3.761 1.00 89.75 84 THR A CA 1
ATOM 669 C C . THR A 1 84 ? -2.344 3.411 -3.977 1.00 89.75 84 THR A C 1
ATOM 671 O O . THR A 1 84 ? -2.516 4.471 -4.564 1.00 89.75 84 THR A O 1
ATOM 674 N N . LYS A 1 85 ? -1.130 3.043 -3.542 1.00 86.31 85 LYS A N 1
ATOM 675 C CA . LYS A 1 85 ? 0.067 3.898 -3.662 1.00 86.31 85 LYS A CA 1
ATOM 676 C C . LYS A 1 85 ? 0.731 3.858 -5.044 1.00 86.31 85 LYS A C 1
ATOM 678 O O . LYS A 1 85 ? 1.271 4.868 -5.477 1.00 86.31 85 LYS A O 1
ATOM 683 N N . GLN A 1 86 ? 0.791 2.691 -5.693 1.00 70.12 86 GLN A N 1
ATOM 684 C CA . GLN A 1 86 ? 1.552 2.517 -6.944 1.00 70.12 86 GLN A CA 1
ATOM 685 C C . GLN A 1 86 ? 0.762 2.847 -8.206 1.00 70.12 86 GLN A C 1
ATOM 687 O O . GLN A 1 86 ? 1.370 3.076 -9.247 1.00 70.12 86 GLN A O 1
ATOM 692 N N . ASN A 1 87 ? -0.564 2.891 -8.126 1.00 58.50 87 ASN A N 1
ATOM 693 C CA . ASN A 1 87 ? -1.385 3.370 -9.225 1.00 58.50 87 ASN A CA 1
ATOM 694 C C . ASN A 1 87 ? -1.578 4.872 -9.036 1.00 58.50 87 ASN A C 1
ATOM 696 O O . ASN A 1 87 ? -2.599 5.333 -8.539 1.00 58.50 87 ASN A O 1
ATOM 700 N N . HIS A 1 88 ? -0.546 5.630 -9.411 1.00 47.88 88 HIS A N 1
ATOM 701 C CA . HIS A 1 88 ? -0.751 6.988 -9.897 1.00 47.88 88 HIS A CA 1
ATOM 702 C C . HIS A 1 88 ? -1.832 6.866 -10.984 1.00 47.88 88 HIS A C 1
ATOM 704 O O . HIS A 1 88 ? -1.622 6.218 -12.013 1.00 47.88 88 HIS A O 1
ATOM 710 N N . LEU A 1 89 ? -3.021 7.395 -10.723 1.00 51.75 89 LEU A N 1
ATOM 711 C CA . LEU A 1 89 ? -4.010 7.609 -11.767 1.00 51.75 89 LEU A CA 1
ATOM 712 C C . LEU A 1 89 ? -3.469 8.740 -12.656 1.00 51.75 89 LEU A C 1
ATOM 714 O O . LEU A 1 89 ? -3.052 9.760 -12.100 1.00 51.75 89 LEU A O 1
ATOM 718 N N . PRO A 1 90 ? -3.467 8.628 -13.998 1.00 42.00 90 PRO A N 1
ATOM 719 C CA . PRO A 1 90 ? -3.609 9.840 -14.790 1.00 42.00 90 PRO A CA 1
ATOM 720 C C . PRO A 1 90 ? -4.923 10.478 -14.326 1.00 42.00 90 PRO A C 1
ATOM 722 O O . PRO A 1 90 ? -5.969 9.828 -14.349 1.00 42.00 90 PRO A O 1
ATOM 725 N N . MET A 1 91 ? -4.844 11.688 -13.770 1.00 42.34 91 MET A N 1
ATOM 726 C CA . MET A 1 91 ? -6.048 12.453 -13.464 1.00 42.34 91 MET A CA 1
ATOM 727 C C . MET A 1 91 ? -6.876 12.581 -14.747 1.00 42.34 91 MET A C 1
ATOM 729 O O . MET A 1 91 ? -6.301 12.709 -15.828 1.00 42.34 91 MET A O 1
ATOM 733 N N . LEU A 1 92 ? -8.194 12.457 -14.570 1.00 39.69 92 LEU A N 1
ATOM 734 C CA . LEU A 1 92 ? -9.240 12.681 -15.570 1.00 39.69 92 LEU A CA 1
ATOM 735 C C . LEU A 1 92 ? -8.935 13.867 -16.492 1.00 39.69 92 LEU A C 1
ATOM 737 O O . LEU A 1 92 ? -8.456 14.900 -15.968 1.00 39.69 92 LEU A O 1
#

Sequence (92 aa):
MIFSAENAISSYLKLAPYSEWWTRSQPIRNTAEIQAHIKILPVKHPHLYQKLAQKAIELHLLGLSYAKIGKILGIDPKTVKKATKQNHLPML

Foldseek 3Di:
DDPDPPVVVVVVVPDDPDDPPPPPDDPDPDDPDDPDPDPPDPDPDDDPLCVCLVVLQVVVVVVDQLVVSCVVSVHDSVSSVCSPPVPPDPDD